Protein AF-A0AAE1RP40-F1 (afdb_monomer)

Secondary structure (DSSP, 8-state):
-------SS---SHHHHHHHHHHHHHHHHHHHHHHHHHHT---EEEEE-TTS-EEEEESSGGGGGG--

InterPro domains:
  IPR002100 Transcription factor, MADS-box [PF00319] (10-57)
  IPR002100 Transcription factor, MADS-box [PR00404] (3-23)
  IPR002100 Transcription factor, MADS-box [PR00404] (23-38)
  IPR002100 Transcription factor, MADS-box [PR00404] (38-59)
  IPR002100 Transcription factor, MADS-box [PS50066] (1-61)
  IPR002100 Transcription factor, MADS-box [SM00432] (1-60)
  IPR036879 Transcription factor, MADS-box superfamily [G3DSA:3.40.1810.10] (13-65)
  IPR036879 Transcription factor, MADS-box superfamily [SSF55455] (1-61)
  IPR050142 MADS-box/MEF2 Transcription Factor [PTHR48019] (3-61)

Mean predicted aligned error: 6.27 Å

Nearest PDB structures (foldseek):
  1n6j-assembly1_A  TM=9.052E-01  e=1.347E-06  Homo sapiens
  1egw-assembly1_B  TM=9.099E-01  e=1.442E-06  Homo sapiens
  3p57-assembly1_D  TM=9.073E-01  e=2.489E-06  Homo sapiens
  6wc2-assembly2_C  TM=8.482E-01  e=2.853E-06  Homo sapiens
  1hbx-assembly1_A  TM=9.710E-01  e=1.392E-04  Homo sapiens

Sequence (68 aa):
MGRKKVEIKRIQEKSCRQVAFCKRRKGLLKKAKEVSILCDVDVAAVIFSNSGRLYQFSSTNRLFFISV

Structure (mmCIF, N/CA/C/O backbone):
data_AF-A0AAE1RP40-F1
#
_entry.id   AF-A0AAE1RP40-F1
#
loop_
_atom_site.group_PDB
_atom_site.id
_atom_site.type_symbol
_atom_site.label_atom_id
_atom_site.label_alt_id
_atom_site.label_comp_id
_atom_site.label_asym_id
_atom_site.label_entity_id
_atom_site.label_seq_id
_atom_site.pdbx_PDB_ins_code
_atom_site.Cartn_x
_atom_site.Cartn_y
_atom_site.Cartn_z
_atom_site.occupancy
_atom_site.B_iso_or_equiv
_atom_site.auth_seq_id
_atom_site.auth_comp_id
_atom_site.auth_asym_id
_atom_site.auth_atom_id
_atom_site.pdbx_PDB_model_num
ATOM 1 N N . MET A 1 1 ? 10.854 1.663 19.838 1.00 60.81 1 MET A N 1
ATOM 2 C CA . MET A 1 1 ? 9.789 0.632 19.932 1.00 60.81 1 MET A CA 1
ATOM 3 C C . MET A 1 1 ? 9.822 -0.254 18.687 1.00 60.81 1 MET A C 1
ATOM 5 O O . MET A 1 1 ? 9.723 0.280 17.590 1.00 60.81 1 MET A O 1
ATOM 9 N N . GLY A 1 2 ? 10.011 -1.569 18.838 1.00 84.31 2 GLY A N 1
ATOM 10 C CA . GLY A 1 2 ? 10.147 -2.522 17.722 1.00 84.31 2 GLY A CA 1
ATOM 11 C C . GLY A 1 2 ? 8.821 -2.999 17.109 1.00 84.31 2 GLY A C 1
ATOM 12 O O . GLY A 1 2 ? 7.732 -2.689 17.597 1.00 84.31 2 GLY A O 1
ATOM 13 N N . ARG A 1 3 ? 8.908 -3.777 16.023 1.00 84.94 3 ARG A N 1
ATOM 14 C CA . ARG A 1 3 ? 7.752 -4.354 15.318 1.00 84.94 3 ARG A CA 1
ATOM 15 C C . ARG A 1 3 ? 7.177 -5.527 16.121 1.00 84.94 3 ARG A C 1
ATOM 17 O O . ARG A 1 3 ? 7.762 -6.602 16.141 1.00 84.94 3 ARG A O 1
ATOM 24 N N . LYS A 1 4 ? 6.015 -5.340 16.755 1.00 87.38 4 LYS A N 1
ATOM 25 C CA . LYS A 1 4 ? 5.280 -6.442 17.398 1.00 87.38 4 LYS A CA 1
ATOM 26 C C . LYS A 1 4 ? 4.668 -7.362 16.334 1.00 87.38 4 LYS A C 1
ATOM 28 O O . LYS A 1 4 ? 4.098 -6.876 15.353 1.00 87.38 4 LYS A O 1
ATOM 33 N N . LYS A 1 5 ? 4.778 -8.680 16.526 1.00 88.00 5 LYS A N 1
ATOM 34 C CA . LYS A 1 5 ? 4.052 -9.675 15.721 1.00 88.00 5 LYS A CA 1
ATOM 35 C C . LYS A 1 5 ? 2.558 -9.534 16.027 1.00 88.00 5 LYS A C 1
ATOM 37 O O . LYS A 1 5 ? 2.180 -9.376 17.182 1.00 88.00 5 LYS A O 1
ATOM 42 N N . VAL A 1 6 ? 1.727 -9.530 14.989 1.00 89.19 6 VAL A N 1
ATOM 43 C CA . VAL A 1 6 ? 0.270 -9.368 15.103 1.00 89.19 6 VAL A CA 1
ATOM 44 C C . VAL A 1 6 ? -0.378 -10.546 14.394 1.00 89.19 6 VAL A C 1
ATOM 46 O O . VAL A 1 6 ? 0.059 -10.897 13.298 1.00 89.19 6 VAL A O 1
ATOM 49 N N . GLU A 1 7 ? -1.403 -11.145 14.994 1.00 92.62 7 GLU A N 1
ATOM 50 C CA . GLU A 1 7 ? -2.190 -12.187 14.333 1.00 92.62 7 GLU A CA 1
ATOM 51 C C . GLU A 1 7 ? -2.932 -11.625 13.110 1.00 92.62 7 GLU A C 1
ATOM 53 O O . GLU A 1 7 ? -3.348 -10.460 13.087 1.00 92.62 7 GLU A O 1
ATOM 58 N N . ILE A 1 8 ? -3.121 -12.458 12.084 1.00 93.06 8 ILE A N 1
ATOM 59 C CA . ILE A 1 8 ? -3.914 -12.109 10.900 1.00 93.06 8 ILE A CA 1
ATOM 60 C C . ILE A 1 8 ? -5.398 -12.304 11.233 1.00 93.06 8 ILE A C 1
ATOM 62 O O . ILE A 1 8 ? -6.032 -13.275 10.841 1.00 93.06 8 ILE A O 1
ATOM 66 N N . LYS A 1 9 ? -5.933 -11.373 12.025 1.00 94.81 9 LYS A N 1
ATOM 67 C CA . LYS A 1 9 ? -7.350 -11.266 12.399 1.00 94.81 9 LYS A CA 1
ATOM 68 C C . LYS A 1 9 ? -7.784 -9.799 12.358 1.00 94.81 9 LYS A C 1
ATOM 70 O O . LYS A 1 9 ? -6.951 -8.886 12.319 1.00 94.81 9 LYS A O 1
ATOM 75 N N . ARG A 1 10 ? -9.096 -9.547 12.359 1.00 91.12 10 ARG A N 1
ATOM 76 C CA . ARG A 1 10 ? -9.640 -8.181 12.410 1.00 91.12 10 ARG A CA 1
ATOM 77 C C . ARG A 1 10 ? -9.226 -7.501 13.720 1.00 91.12 10 ARG A C 1
ATOM 79 O O . ARG A 1 10 ? -9.486 -8.020 14.799 1.00 91.12 10 ARG A O 1
ATOM 86 N N . ILE A 1 11 ? -8.625 -6.314 13.624 1.00 93.56 11 ILE A N 1
ATOM 87 C CA . ILE A 1 11 ? -8.305 -5.490 14.799 1.00 93.56 11 ILE A CA 1
ATOM 88 C C . ILE A 1 11 ? -9.616 -4.930 15.370 1.00 93.56 11 ILE A C 1
ATOM 90 O O . ILE A 1 11 ? -10.368 -4.254 14.654 1.00 93.56 11 ILE A O 1
ATOM 94 N N . GLN A 1 12 ? -9.883 -5.230 16.643 1.00 93.69 12 GLN A N 1
ATOM 95 C CA . GLN A 1 12 ? -11.104 -4.818 17.342 1.00 93.69 12 GLN A CA 1
ATOM 96 C C . GLN A 1 12 ? -11.075 -3.332 17.714 1.00 93.69 12 GLN A C 1
ATOM 98 O O . GLN A 1 12 ? -12.015 -2.593 17.425 1.00 93.69 12 GLN A O 1
ATOM 103 N N . GLU A 1 13 ? -9.958 -2.881 18.286 1.00 94.00 13 GLU A N 1
ATOM 104 C CA . GLU A 1 13 ? -9.769 -1.498 18.725 1.00 94.00 13 GLU A CA 1
ATOM 105 C C . GLU A 1 13 ? -9.704 -0.552 17.507 1.00 94.00 13 GLU A C 1
ATOM 107 O O . GLU A 1 13 ? -8.887 -0.731 16.595 1.00 94.00 13 GLU A O 1
ATOM 112 N N . LYS A 1 14 ? -10.616 0.430 17.452 1.00 92.06 14 LYS A N 1
ATOM 113 C CA . LYS A 1 14 ? -10.836 1.287 16.273 1.00 92.06 14 LYS A CA 1
ATOM 114 C C . LYS A 1 14 ? -9.617 2.158 15.938 1.00 92.06 14 LYS A C 1
ATOM 116 O O . LYS A 1 14 ? -9.280 2.292 14.762 1.00 92.06 14 LYS A O 1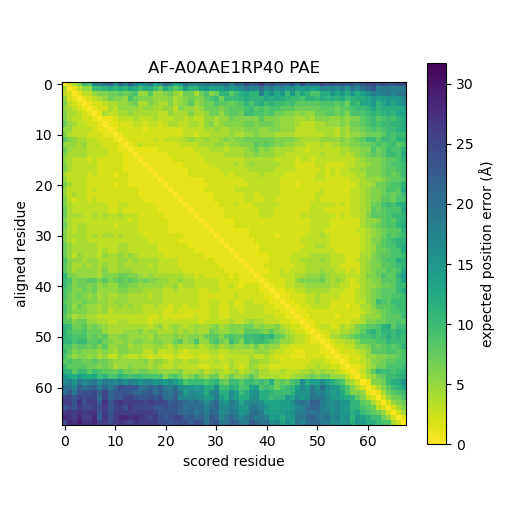
ATOM 121 N N . SER A 1 15 ? -8.945 2.708 16.941 1.00 93.50 15 SER A N 1
ATOM 122 C CA . SER A 1 15 ? -7.774 3.586 16.826 1.00 93.50 15 SER A CA 1
ATOM 123 C C . SER A 1 15 ? -6.567 2.801 16.320 1.00 93.50 15 SER A C 1
ATOM 125 O O . SER A 1 15 ? -5.983 3.162 15.295 1.00 93.50 15 SER A O 1
ATOM 127 N N . CYS A 1 16 ? -6.252 1.656 16.940 1.00 92.88 16 CYS A N 1
ATOM 128 C CA . CYS A 1 16 ? -5.244 0.724 16.431 1.00 92.88 16 CYS A CA 1
ATOM 129 C C . CYS A 1 16 ? -5.544 0.288 14.995 1.00 92.88 16 CYS A C 1
ATOM 131 O O . CYS A 1 16 ? -4.632 0.243 14.166 1.00 92.88 16 CYS A O 1
ATOM 133 N N . ARG A 1 17 ? -6.810 -0.002 14.665 1.00 93.50 17 ARG A N 1
ATOM 134 C CA . ARG A 1 17 ? -7.209 -0.373 13.302 1.00 93.50 17 ARG A CA 1
ATOM 135 C C . ARG A 1 17 ? -6.961 0.758 12.310 1.00 93.50 17 ARG A C 1
ATOM 137 O O . ARG A 1 17 ? -6.432 0.494 11.233 1.00 93.50 17 ARG A O 1
ATOM 144 N N . GLN A 1 18 ? -7.287 1.997 12.670 1.00 93.19 18 GLN A N 1
ATOM 145 C CA . GLN A 1 18 ? -7.064 3.164 11.818 1.00 93.19 18 GLN A CA 1
ATOM 146 C C . GLN A 1 18 ? -5.568 3.411 11.581 1.00 93.19 18 GLN A C 1
ATOM 148 O O . GLN A 1 18 ? -5.138 3.589 10.441 1.00 93.19 18 GLN A O 1
ATOM 153 N N . VAL A 1 19 ? -4.748 3.352 12.634 1.00 93.56 19 VAL A N 1
ATOM 154 C CA . VAL A 1 19 ? -3.289 3.508 12.520 1.00 93.56 19 VAL A CA 1
ATOM 155 C C . VAL A 1 19 ? -2.684 2.377 11.685 1.00 93.56 19 VAL A C 1
ATOM 157 O O . VAL A 1 19 ? -1.859 2.629 10.800 1.00 93.56 19 VAL A O 1
ATOM 160 N N . ALA A 1 20 ? -3.107 1.133 11.925 1.00 93.38 20 ALA A N 1
ATOM 161 C CA . ALA A 1 20 ? -2.668 -0.025 11.156 1.00 93.38 20 ALA A CA 1
ATOM 162 C C . ALA A 1 20 ? -3.069 0.090 9.682 1.00 93.38 20 ALA A C 1
ATOM 164 O O . ALA A 1 20 ? -2.234 -0.166 8.817 1.00 93.38 20 ALA A O 1
ATOM 165 N N . PHE A 1 21 ? -4.297 0.524 9.388 1.00 93.94 21 PHE A N 1
ATOM 166 C CA . PHE A 1 21 ? -4.765 0.786 8.029 1.00 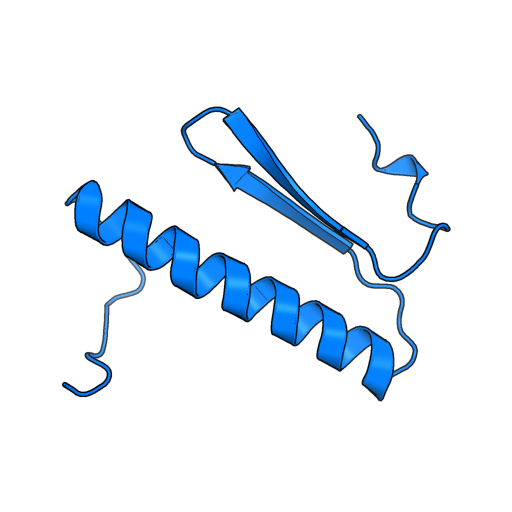93.94 21 PHE A CA 1
ATOM 167 C C . PHE A 1 21 ? -3.886 1.827 7.337 1.00 93.94 21 PHE A C 1
ATOM 169 O O . PHE A 1 21 ? -3.343 1.548 6.272 1.00 93.94 21 PHE A O 1
ATOM 176 N N . CYS A 1 22 ? -3.650 2.982 7.967 1.00 93.50 22 CYS A N 1
ATOM 177 C CA . CYS A 1 22 ? -2.802 4.032 7.403 1.00 93.50 22 CYS A CA 1
ATOM 178 C C . CYS A 1 22 ? -1.385 3.531 7.078 1.00 93.50 22 CYS A C 1
ATOM 180 O O . CYS A 1 22 ? -0.862 3.822 6.001 1.00 93.50 22 CYS A O 1
ATOM 182 N N . LYS A 1 23 ? -0.766 2.757 7.980 1.00 94.06 23 LYS A N 1
ATOM 183 C CA . LYS A 1 23 ? 0.582 2.200 7.775 1.00 94.06 23 LYS A CA 1
ATOM 184 C C . LYS A 1 23 ? 0.604 1.115 6.693 1.00 94.06 23 LYS A C 1
ATOM 186 O O . LYS A 1 23 ? 1.442 1.169 5.796 1.00 94.06 23 LYS A O 1
ATOM 191 N N . ARG A 1 24 ? -0.321 0.149 6.748 1.00 94.50 24 ARG A N 1
ATOM 192 C CA . ARG A 1 24 ? -0.388 -0.975 5.795 1.00 94.50 24 ARG A CA 1
ATOM 193 C C . ARG A 1 24 ? -0.755 -0.509 4.392 1.00 94.50 24 ARG A C 1
ATOM 195 O O . ARG A 1 24 ? -0.114 -0.943 3.446 1.00 94.50 24 ARG A O 1
ATOM 202 N N . ARG A 1 25 ? -1.704 0.423 4.263 1.00 95.06 25 ARG A N 1
ATOM 203 C CA . ARG A 1 25 ? -2.082 1.036 2.984 1.00 95.06 25 ARG A CA 1
ATOM 204 C C . ARG A 1 25 ? -0.879 1.696 2.318 1.00 95.06 25 ARG A C 1
ATOM 206 O O . ARG A 1 25 ? -0.580 1.387 1.174 1.00 95.06 25 ARG A O 1
ATOM 213 N N . LYS A 1 26 ? -0.155 2.558 3.044 1.00 94.50 26 LYS A N 1
ATOM 214 C CA . LYS A 1 26 ? 1.060 3.207 2.520 1.00 94.50 26 LYS A CA 1
ATOM 215 C C . LYS A 1 26 ? 2.109 2.178 2.082 1.00 94.50 26 LYS A C 1
ATOM 217 O O . LYS A 1 26 ? 2.673 2.318 1.004 1.00 94.50 26 LYS A O 1
ATOM 222 N N . GLY A 1 27 ? 2.339 1.139 2.888 1.00 95.50 27 GLY A N 1
ATOM 223 C CA . GLY A 1 27 ? 3.279 0.067 2.549 1.00 95.50 27 GLY A CA 1
ATOM 224 C C . GLY A 1 27 ? 2.873 -0.736 1.309 1.00 95.50 27 GLY A C 1
ATOM 225 O O . GLY A 1 27 ? 3.724 -1.031 0.478 1.00 95.50 27 GLY A O 1
ATOM 226 N N . LEU A 1 28 ? 1.583 -1.050 1.162 1.00 94.62 28 LEU A N 1
ATOM 227 C CA . LEU A 1 28 ? 1.047 -1.761 0.000 1.00 94.62 28 LEU A CA 1
ATOM 228 C C . LEU A 1 28 ? 1.231 -0.948 -1.284 1.00 94.62 28 LEU A C 1
ATOM 230 O O . LEU A 1 28 ? 1.770 -1.468 -2.254 1.00 94.62 28 LEU A O 1
ATOM 234 N N . LEU A 1 29 ? 0.855 0.334 -1.264 1.00 92.81 29 LEU A N 1
ATOM 235 C CA . LEU A 1 29 ? 1.008 1.217 -2.423 1.00 92.81 29 LEU A CA 1
ATOM 236 C C . LEU A 1 29 ? 2.481 1.401 -2.817 1.00 92.81 29 LEU A C 1
ATOM 238 O O . LEU A 1 29 ? 2.803 1.407 -4.001 1.00 92.81 29 LEU A O 1
ATOM 242 N N . LYS A 1 30 ? 3.390 1.491 -1.835 1.00 94.75 30 LYS A N 1
ATOM 243 C CA . LYS A 1 30 ? 4.836 1.563 -2.096 1.00 94.75 30 LYS A CA 1
ATOM 244 C C . LYS A 1 30 ? 5.338 0.308 -2.814 1.00 94.75 30 LYS A C 1
ATOM 246 O O . LYS A 1 30 ? 6.021 0.433 -3.820 1.00 94.75 30 LYS A O 1
ATOM 251 N N . LYS A 1 31 ? 4.949 -0.882 -2.340 1.00 94.88 31 LYS A N 1
ATOM 252 C CA . LYS A 1 31 ? 5.319 -2.153 -2.980 1.00 94.88 31 LYS A CA 1
ATOM 253 C C . LYS A 1 31 ? 4.740 -2.296 -4.385 1.00 94.88 31 LYS A C 1
ATOM 255 O O . LYS A 1 31 ? 5.453 -2.726 -5.279 1.00 94.88 31 LYS A O 1
ATOM 260 N N . ALA A 1 32 ? 3.475 -1.923 -4.583 1.00 93.25 32 ALA A N 1
ATOM 261 C CA . ALA A 1 32 ? 2.845 -1.949 -5.90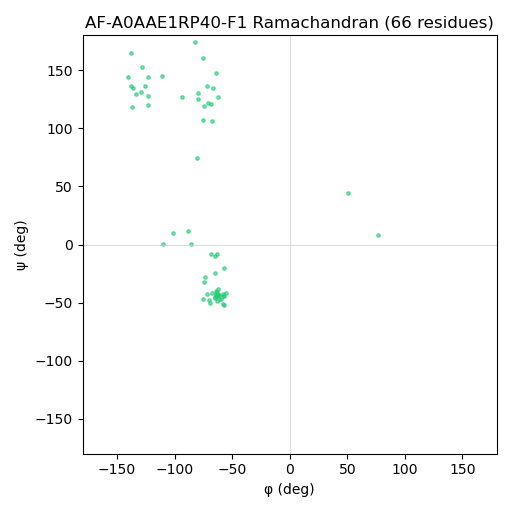3 1.00 93.25 32 ALA A CA 1
ATOM 262 C C . ALA A 1 32 ? 3.614 -1.071 -6.904 1.00 93.25 32 ALA A C 1
ATOM 264 O O . ALA A 1 32 ? 3.881 -1.495 -8.025 1.00 93.25 32 ALA A O 1
ATOM 265 N N . LYS A 1 33 ? 4.045 0.119 -6.463 1.00 91.69 33 LYS A N 1
ATOM 266 C CA . LYS A 1 33 ? 4.896 1.011 -7.255 1.00 91.69 33 LYS A CA 1
ATOM 267 C C . LYS A 1 33 ? 6.276 0.413 -7.540 1.00 91.69 33 LYS A C 1
ATOM 269 O O . LYS A 1 33 ? 6.739 0.499 -8.668 1.00 91.69 33 LYS A O 1
ATOM 274 N N . GLU A 1 34 ? 6.928 -0.176 -6.538 1.00 94.94 34 GLU A N 1
ATOM 275 C CA . GLU A 1 34 ? 8.240 -0.821 -6.705 1.00 94.94 34 GLU A CA 1
ATOM 276 C C . GLU A 1 34 ? 8.178 -1.952 -7.739 1.00 94.94 34 GLU A C 1
ATOM 278 O O . GLU A 1 34 ? 9.000 -1.977 -8.644 1.00 94.94 34 GLU A O 1
ATOM 283 N N . VAL A 1 35 ? 7.177 -2.835 -7.655 1.00 93.50 35 VAL A N 1
ATOM 284 C CA . VAL A 1 35 ? 6.990 -3.940 -8.614 1.00 93.50 35 VAL A CA 1
ATOM 285 C C . VAL A 1 35 ? 6.748 -3.421 -10.025 1.00 93.50 35 VAL A C 1
ATOM 287 O O . VAL A 1 35 ? 7.353 -3.921 -10.966 1.00 93.50 35 VAL A O 1
ATOM 290 N N . SER A 1 36 ? 5.909 -2.396 -10.169 1.00 92.44 36 SER A N 1
ATOM 291 C CA . SER A 1 36 ? 5.643 -1.811 -11.480 1.00 92.44 36 SER A CA 1
ATOM 292 C C . SER A 1 36 ? 6.906 -1.236 -12.129 1.00 92.44 36 SER A C 1
ATOM 294 O O . SER A 1 36 ? 7.154 -1.507 -13.295 1.00 92.44 36 SER A O 1
ATOM 296 N N . ILE A 1 37 ? 7.742 -0.518 -11.369 1.00 90.69 37 ILE A N 1
ATOM 297 C CA . ILE A 1 37 ? 8.984 0.071 -11.895 1.00 90.69 37 ILE A CA 1
ATOM 298 C C . ILE A 1 37 ? 10.050 -0.999 -12.164 1.00 90.69 37 ILE A C 1
ATOM 300 O O . ILE A 1 37 ? 10.743 -0.930 -13.171 1.00 90.69 37 ILE A O 1
ATOM 304 N N . LEU A 1 38 ? 10.221 -1.968 -11.258 1.00 95.12 38 LEU A N 1
ATOM 305 C CA . LEU A 1 38 ? 11.295 -2.964 -11.352 1.00 95.12 38 LEU A CA 1
ATOM 306 C C . LEU A 1 38 ? 11.044 -4.021 -12.427 1.00 95.12 38 LEU A C 1
ATOM 308 O O . LEU A 1 38 ? 12.000 -4.544 -12.992 1.00 95.12 38 LEU A O 1
ATOM 312 N N . CYS A 1 39 ? 9.781 -4.369 -12.664 1.00 94.50 39 CYS A N 1
ATOM 313 C CA . CYS A 1 39 ? 9.410 -5.438 -13.585 1.00 94.50 39 CYS A CA 1
ATOM 314 C C . CYS A 1 39 ? 8.726 -4.928 -14.861 1.00 94.50 39 CYS A C 1
ATOM 316 O O . CYS A 1 39 ? 8.359 -5.755 -15.686 1.00 94.50 39 CYS A O 1
ATOM 318 N N . ASP A 1 40 ? 8.543 -3.611 -15.006 1.00 89.94 40 ASP A N 1
ATOM 319 C CA . ASP A 1 40 ? 7.816 -2.974 -16.116 1.00 89.94 40 ASP A CA 1
ATOM 320 C C . ASP A 1 40 ? 6.429 -3.601 -16.357 1.00 89.94 40 ASP A C 1
ATOM 322 O O . ASP A 1 40 ? 6.025 -3.934 -17.470 1.00 89.94 40 ASP A O 1
ATOM 326 N N . VAL A 1 41 ? 5.704 -3.833 -15.257 1.00 89.38 41 VAL A N 1
ATOM 327 C CA . VAL A 1 41 ? 4.369 -4.444 -15.270 1.00 89.38 41 VAL A CA 1
ATOM 328 C C . VAL A 1 41 ? 3.292 -3.439 -14.885 1.00 89.38 41 VAL A C 1
ATOM 330 O O . VAL A 1 41 ? 3.478 -2.588 -14.005 1.00 89.38 41 VAL A O 1
ATOM 333 N N . ASP A 1 42 ? 2.129 -3.587 -15.515 1.00 89.38 42 ASP A N 1
ATOM 334 C CA . ASP A 1 42 ? 0.935 -2.809 -15.205 1.00 89.38 42 ASP A CA 1
ATOM 335 C C . ASP A 1 42 ? 0.318 -3.298 -13.878 1.00 89.38 42 ASP A C 1
ATOM 337 O O . ASP A 1 42 ? -0.073 -4.459 -13.742 1.00 89.38 42 ASP A O 1
ATOM 341 N N . VAL A 1 43 ? 0.225 -2.412 -12.877 1.00 89.50 43 VAL A N 1
ATOM 342 C CA . VAL A 1 43 ? -0.313 -2.732 -11.541 1.00 89.50 43 VAL A CA 1
ATOM 343 C C . VAL A 1 43 ? -1.376 -1.716 -11.135 1.00 89.50 43 VAL A C 1
ATOM 345 O O . VAL A 1 43 ? -1.131 -0.509 -11.158 1.00 89.50 43 VAL A O 1
ATOM 348 N N . ALA A 1 44 ? -2.527 -2.208 -10.666 1.00 90.56 44 ALA A N 1
ATOM 349 C CA . ALA A 1 44 ? -3.548 -1.404 -9.999 1.00 90.56 44 ALA A CA 1
ATOM 350 C C . ALA A 1 44 ? -3.867 -1.932 -8.596 1.00 90.56 44 ALA A C 1
ATOM 352 O O . ALA A 1 44 ? -3.895 -3.137 -8.347 1.00 90.56 44 ALA A O 1
ATOM 353 N N . ALA A 1 45 ? -4.135 -1.011 -7.673 1.00 89.25 45 ALA A N 1
ATOM 354 C CA . ALA A 1 45 ? -4.613 -1.310 -6.330 1.00 89.25 45 ALA A CA 1
ATOM 355 C C . ALA A 1 45 ? -5.787 -0.393 -5.977 1.00 89.25 45 ALA A C 1
ATOM 357 O O . ALA A 1 45 ? -5.673 0.828 -6.085 1.00 89.25 45 ALA A O 1
ATOM 358 N N . VAL A 1 46 ? -6.886 -0.985 -5.506 1.00 91.25 46 VAL A N 1
ATOM 359 C CA . VAL A 1 46 ? -8.116 -0.289 -5.101 1.00 91.25 46 VAL A CA 1
ATOM 360 C C . VAL A 1 46 ? -8.434 -0.650 -3.655 1.00 91.25 46 VAL A C 1
ATOM 362 O O . VAL A 1 46 ? -8.453 -1.821 -3.282 1.00 91.25 46 VAL A O 1
ATOM 365 N N . ILE A 1 47 ? -8.635 0.360 -2.810 1.00 91.88 47 ILE A N 1
ATOM 366 C CA . ILE A 1 47 ? -8.845 0.183 -1.373 1.00 91.88 47 ILE A CA 1
ATOM 367 C C . ILE A 1 47 ? -9.976 1.098 -0.920 1.00 91.88 47 ILE A C 1
ATOM 369 O O . ILE A 1 47 ? -9.846 2.322 -0.940 1.00 91.88 47 ILE A O 1
ATOM 373 N N . PHE A 1 48 ? -11.047 0.501 -0.410 1.00 91.69 48 PHE A N 1
ATOM 374 C CA . PHE A 1 48 ? -12.134 1.223 0.239 1.00 91.69 48 PHE A CA 1
ATOM 375 C C . PHE A 1 48 ? -11.897 1.273 1.746 1.00 91.69 48 PHE A C 1
ATOM 377 O O . PHE A 1 48 ? -11.664 0.248 2.393 1.00 91.69 48 PHE A O 1
ATOM 384 N N . SER A 1 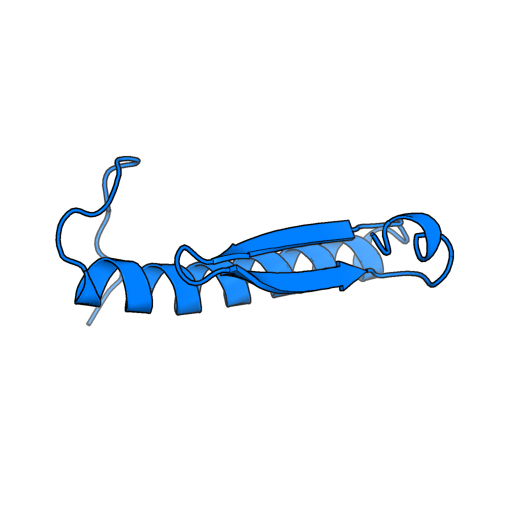49 ? -11.933 2.470 2.332 1.00 89.06 49 SER A N 1
ATOM 385 C CA . SER A 1 49 ? -11.983 2.579 3.787 1.00 89.06 49 SER A CA 1
ATOM 386 C C . SER A 1 49 ? -13.373 2.231 4.305 1.00 89.06 49 SER A C 1
ATOM 388 O O . SER A 1 49 ? -14.383 2.369 3.621 1.00 89.06 49 SER A O 1
ATOM 390 N N . ASN A 1 50 ? -13.440 1.905 5.593 1.00 84.25 50 ASN A N 1
ATOM 391 C CA . ASN A 1 50 ? -14.707 1.719 6.299 1.00 84.25 50 ASN A CA 1
ATOM 392 C C . ASN A 1 50 ? -15.562 3.005 6.375 1.00 84.25 50 ASN A C 1
ATOM 394 O O . ASN A 1 50 ? -16.685 2.950 6.861 1.00 84.25 50 ASN A O 1
ATOM 398 N N . SER A 1 51 ? -15.005 4.148 5.958 1.00 86.12 51 SER A N 1
ATOM 399 C CA . SER A 1 51 ? -15.674 5.446 5.841 1.00 86.12 51 SER A CA 1
ATOM 400 C C . SER A 1 51 ? -16.076 5.790 4.401 1.00 86.12 51 SER A C 1
ATOM 402 O O . SER A 1 51 ? -16.425 6.933 4.135 1.00 86.12 51 SER A O 1
ATOM 404 N N . GLY A 1 52 ? -15.970 4.840 3.464 1.00 85.44 52 GLY A N 1
ATOM 405 C CA . GLY A 1 52 ? -16.334 5.042 2.058 1.00 85.44 52 GLY A CA 1
ATOM 406 C C . GLY A 1 52 ? -15.317 5.844 1.243 1.00 85.44 52 GLY A C 1
ATOM 407 O O . GLY A 1 52 ? -15.584 6.184 0.098 1.00 85.44 52 GLY A O 1
ATOM 408 N N . ARG A 1 53 ? -14.132 6.150 1.793 1.00 89.75 53 ARG A N 1
ATOM 409 C CA . ARG A 1 53 ? -13.081 6.848 1.041 1.00 89.75 53 ARG A CA 1
ATOM 410 C C . ARG A 1 53 ? -12.344 5.853 0.152 1.00 89.75 53 ARG A C 1
ATOM 412 O O . A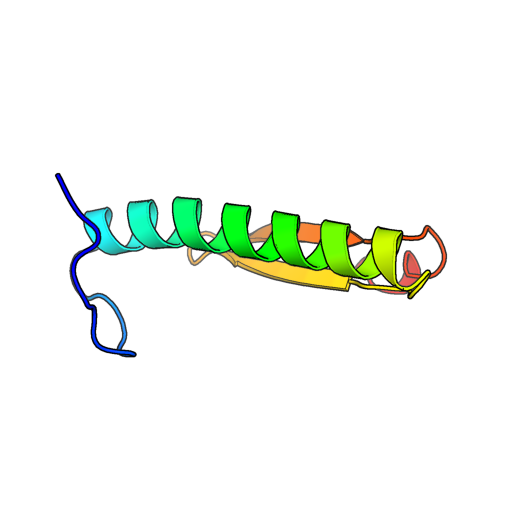RG A 1 53 ? -11.800 4.863 0.648 1.00 89.75 53 ARG A O 1
ATOM 419 N N . LEU A 1 54 ? -12.294 6.166 -1.137 1.00 89.44 54 LEU A N 1
ATOM 420 C CA . LEU A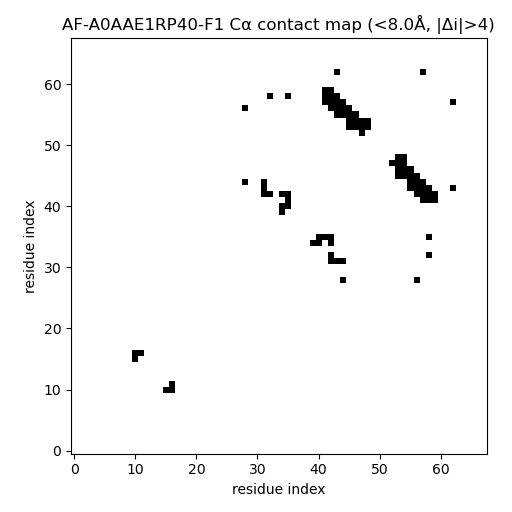 1 54 ? -11.524 5.440 -2.134 1.00 89.44 54 LEU A CA 1
ATOM 421 C C . LEU A 1 54 ? -10.047 5.848 -2.064 1.00 89.44 54 LEU A C 1
ATOM 423 O O . LEU A 1 54 ? -9.705 7.031 -2.067 1.00 89.44 54 LEU A O 1
ATOM 427 N N . TYR A 1 55 ? -9.167 4.856 -2.008 1.00 90.06 55 TYR A N 1
ATOM 428 C CA . TYR A 1 55 ? -7.732 5.020 -2.190 1.00 90.06 55 TYR A CA 1
ATOM 429 C C . TYR A 1 55 ? -7.293 4.118 -3.334 1.00 90.06 55 TYR A C 1
ATOM 431 O O . TYR A 1 55 ? -7.438 2.900 -3.237 1.00 90.06 55 TYR A O 1
ATOM 439 N N . GLN A 1 56 ? -6.73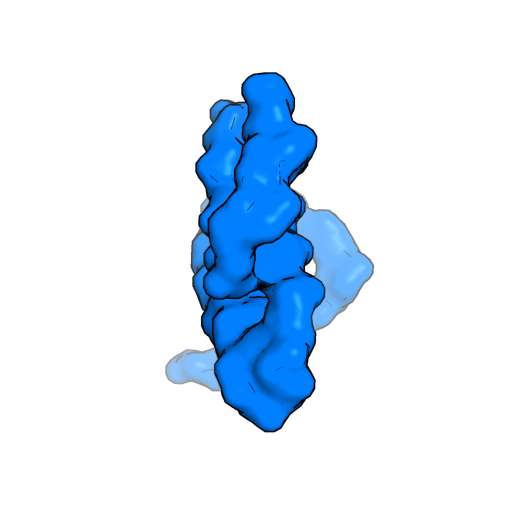7 4.714 -4.384 1.00 89.25 56 GLN A N 1
ATOM 440 C CA . GLN A 1 56 ? -6.309 3.984 -5.569 1.00 89.25 56 GLN A CA 1
ATOM 441 C C . GLN A 1 56 ? -4.865 4.295 -5.951 1.00 89.25 56 GLN A C 1
ATOM 443 O O . GLN A 1 56 ? -4.343 5.373 -5.656 1.00 89.25 56 GLN A O 1
ATOM 448 N N . PHE A 1 57 ? -4.233 3.332 -6.609 1.00 88.69 57 PHE A N 1
ATOM 449 C CA . PHE A 1 57 ? -2.958 3.478 -7.297 1.00 88.69 57 PHE A CA 1
ATOM 450 C C . PHE A 1 57 ? -3.043 2.737 -8.626 1.00 88.69 57 PHE A C 1
ATOM 452 O O . PHE A 1 57 ? -3.541 1.614 -8.662 1.00 88.69 57 PHE A O 1
ATOM 459 N N . SER A 1 58 ? -2.537 3.362 -9.682 1.00 87.00 58 SER A N 1
ATOM 460 C CA . SER A 1 58 ? -2.365 2.761 -11.000 1.00 87.00 58 SER A CA 1
ATOM 461 C C . SER A 1 58 ? -0.992 3.158 -11.523 1.00 87.00 58 SER A C 1
ATOM 463 O O . SER A 1 58 ? -0.618 4.327 -11.402 1.00 87.00 58 SER A O 1
ATOM 465 N N . SER A 1 59 ? -0.241 2.209 -12.077 1.00 82.38 59 SER A N 1
ATOM 466 C CA . SER A 1 59 ? 1.040 2.512 -12.722 1.00 82.38 59 SER A CA 1
ATOM 467 C C . SER A 1 59 ? 0.884 3.193 -14.077 1.00 82.38 59 SER A C 1
ATOM 469 O O . SER A 1 59 ? 1.759 3.953 -14.480 1.00 82.38 59 SER A O 1
ATOM 471 N N . THR A 1 60 ? -0.230 2.939 -14.765 1.00 72.19 60 THR A N 1
ATOM 472 C CA . THR A 1 60 ? -0.381 3.269 -16.184 1.00 72.19 60 THR A CA 1
ATOM 473 C C . THR A 1 60 ? -1.787 3.787 -16.463 1.00 72.19 60 THR A C 1
ATOM 475 O O . THR A 1 60 ? -2.776 3.288 -15.918 1.00 72.19 60 THR A O 1
ATOM 478 N N . ASN A 1 61 ? -1.901 4.758 -17.373 1.00 60.97 61 ASN A N 1
ATOM 479 C CA . ASN A 1 61 ? -3.193 5.283 -17.829 1.00 60.97 61 ASN A CA 1
ATOM 480 C C . ASN A 1 61 ? -4.048 4.247 -18.582 1.00 60.97 61 ASN A C 1
ATOM 482 O O . ASN A 1 61 ? -5.219 4.503 -18.821 1.00 60.97 61 ASN A O 1
ATOM 486 N N . ARG A 1 62 ? -3.520 3.067 -18.934 1.00 56.38 6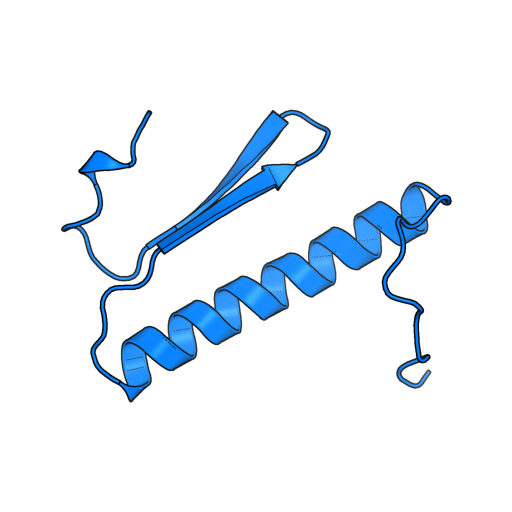2 ARG A N 1
ATOM 487 C CA . ARG A 1 62 ? -4.298 1.990 -19.575 1.00 56.38 62 ARG A CA 1
ATOM 488 C C . ARG A 1 62 ? -5.392 1.415 -18.670 1.00 56.38 62 ARG A C 1
ATOM 490 O O . ARG A 1 62 ? -6.395 0.920 -19.167 1.00 56.38 62 ARG A O 1
ATOM 497 N N . LEU A 1 63 ? -5.231 1.528 -17.351 1.00 53.50 63 LEU A N 1
ATOM 498 C CA . LEU A 1 63 ? -6.209 1.062 -16.364 1.00 53.50 63 LEU A CA 1
ATOM 499 C C . LEU A 1 63 ? -7.267 2.132 -16.020 1.00 53.50 63 LEU A C 1
ATOM 501 O O . LEU A 1 63 ? -8.036 1.939 -15.081 1.00 53.50 63 LEU A O 1
ATOM 505 N N . PHE A 1 64 ? -7.352 3.239 -16.782 1.00 48.53 64 PHE A N 1
ATOM 506 C CA . PHE A 1 64 ? -8.378 4.285 -16.593 1.00 48.53 64 PHE A CA 1
ATOM 507 C C . PHE A 1 64 ? -9.820 3.755 -16.676 1.00 48.53 64 PHE A C 1
ATOM 509 O O . PHE A 1 64 ? -10.722 4.382 -16.125 1.00 48.53 64 PHE A O 1
ATOM 516 N N . PHE A 1 65 ? -10.035 2.586 -17.288 1.00 51.09 65 PHE A N 1
ATOM 517 C CA . PHE A 1 65 ? -11.332 1.900 -17.338 1.00 51.09 65 PHE A CA 1
ATOM 518 C C . PHE A 1 65 ? -11.815 1.349 -15.984 1.00 51.09 65 PHE A C 1
ATOM 520 O O . PHE A 1 65 ? -12.949 0.901 -15.891 1.00 51.09 65 PHE A O 1
ATOM 527 N N . ILE A 1 66 ? -10.987 1.381 -14.931 1.00 53.91 66 ILE A N 1
ATOM 528 C CA . ILE A 1 66 ? -11.395 1.000 -13.562 1.00 53.91 66 ILE A CA 1
ATOM 529 C C . ILE A 1 66 ? -12.031 2.197 -12.816 1.00 53.91 66 ILE A C 1
ATOM 531 O O . ILE A 1 66 ? -12.448 2.080 -11.664 1.00 53.91 66 ILE A O 1
ATOM 535 N N . SER A 1 67 ? -12.141 3.359 -13.467 1.00 44.75 67 SER A N 1
ATOM 536 C CA . SER A 1 67 ? -12.946 4.474 -12.961 1.00 44.75 67 SER A CA 1
ATOM 537 C C . SER A 1 67 ? -14.422 4.068 -13.007 1.00 44.75 67 SER A C 1
ATOM 539 O O . SER A 1 67 ? -14.985 3.937 -14.090 1.00 44.75 67 SER A O 1
ATOM 541 N N . VAL A 1 68 ? -14.981 3.799 -11.823 1.00 49.44 68 VAL A N 1
ATOM 542 C CA . VAL A 1 68 ? -16.417 3.593 -11.552 1.00 49.44 68 VAL A CA 1
ATOM 543 C C . VAL A 1 68 ? -17.268 4.656 -12.237 1.00 49.44 68 VAL A C 1
ATOM 545 O O . VAL A 1 68 ? -16.862 5.839 -12.166 1.00 49.44 68 VAL A O 1
#

Foldseek 3Di:
DDDDDDDPDDDPDPVVNVVCCVVVVVVVLVVQQVCCVVVVDWGKDWDADPVRDIDIDTPDCVVVVVPD

Solvent-accessible surface area (backbone atoms only — not comparable to full-atom values): 4440 Å² total; per-residue (Å²): 137,80,89,76,90,73,80,99,64,86,67,79,54,66,66,62,35,50,53,48,47,58,54,50,51,53,52,51,54,51,50,49,51,49,50,22,70,75,67,76,42,89,41,75,49,82,43,73,44,101,82,72,49,80,45,76,50,65,74,48,80,84,60,59,81,73,64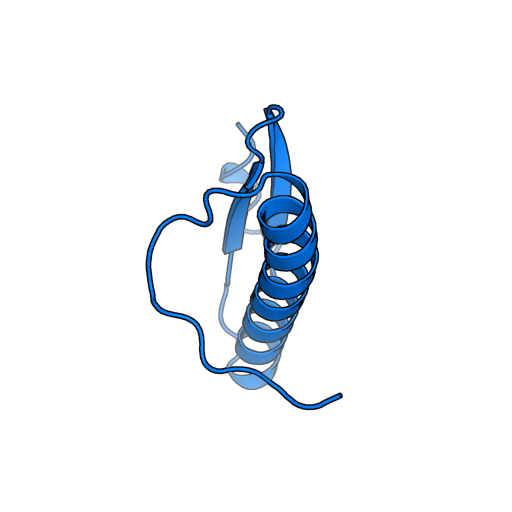,127

pLDDT: mean 86.01, std 13.46, range [44.75, 95.5]

Radius of gyration: 14.55 Å; Cα contacts (8 Å, |Δi|>4): 45; chains: 1; bounding box: 28×19×40 Å

Organism: NCBI:txid243964